Protein AF-A0A7Z9HY72-F1 (afdb_monomer_lite)

Foldseek 3Di:
DDDDDDDDDDDDDDDDPDDDPPPPPPPDPDPPDPPDDDVVDDDDWDWDADPVRDIDTPVNQVVDPDDDDDDDDDPDPD

pLDDT: mean 75.24, std 18.11, range [38.97, 97.69]

Structure (mmCIF, N/CA/C/O backbone):
data_AF-A0A7Z9HY72-F1
#
_entry.id   AF-A0A7Z9HY72-F1
#
loop_
_atom_site.group_PDB
_atom_site.id
_atom_site.type_symbol
_atom_site.label_atom_id
_atom_site.label_alt_id
_atom_site.label_comp_id
_atom_site.label_asym_id
_atom_site.label_entity_id
_atom_site.label_seq_id
_atom_site.pdbx_PDB_ins_code
_atom_site.Cartn_x
_atom_site.Cartn_y
_atom_site.Cartn_z
_atom_site.occupancy
_atom_site.B_iso_or_equiv
_atom_site.auth_seq_id
_atom_site.auth_comp_id
_atom_site.auth_asym_id
_atom_site.auth_atom_id
_atom_site.pdbx_PDB_model_num
ATOM 1 N N . MET A 1 1 ? 56.704 -19.704 -87.230 1.00 38.97 1 MET A N 1
ATOM 2 C CA . MET A 1 1 ? 57.046 -18.813 -86.096 1.00 38.97 1 MET A CA 1
ATOM 3 C C . MET A 1 1 ? 55.748 -18.344 -85.451 1.00 38.97 1 MET A C 1
ATOM 5 O O . MET A 1 1 ? 54.973 -17.653 -86.094 1.00 38.97 1 MET A O 1
ATOM 9 N N . LEU A 1 2 ? 55.473 -18.820 -84.236 1.00 44.50 2 LEU A N 1
ATOM 10 C CA . LEU A 1 2 ? 54.221 -18.650 -83.493 1.00 44.50 2 LEU A CA 1
ATOM 11 C C . LEU A 1 2 ? 54.319 -17.421 -82.574 1.00 44.50 2 LEU A C 1
ATOM 13 O O . LEU A 1 2 ? 55.239 -17.368 -81.760 1.00 44.50 2 LEU A O 1
ATOM 17 N N . LYS A 1 3 ? 53.374 -16.474 -82.645 1.00 44.88 3 LYS A N 1
ATOM 18 C CA . LYS A 1 3 ? 53.096 -15.534 -81.542 1.00 44.88 3 LYS A CA 1
ATOM 19 C C . LYS A 1 3 ? 51.593 -15.277 -81.426 1.00 44.88 3 LYS A C 1
ATOM 21 O O . LYS A 1 3 ? 51.034 -14.392 -82.064 1.00 44.88 3 LYS A O 1
ATOM 26 N N . LEU A 1 4 ? 50.973 -16.101 -80.586 1.00 49.19 4 LEU A N 1
ATOM 27 C CA . LEU A 1 4 ? 49.616 -15.977 -80.067 1.00 49.19 4 LEU A CA 1
ATOM 28 C C . LEU A 1 4 ? 49.526 -14.698 -79.210 1.00 49.19 4 LEU A C 1
ATOM 30 O O . LEU A 1 4 ? 50.301 -14.528 -78.265 1.00 49.19 4 LEU A O 1
ATOM 34 N N . LYS A 1 5 ? 48.636 -13.767 -79.571 1.00 50.66 5 LYS A N 1
ATOM 35 C CA . LYS A 1 5 ? 48.436 -12.505 -78.841 1.00 50.66 5 LYS A CA 1
ATOM 36 C C . LYS A 1 5 ? 47.534 -12.759 -77.630 1.00 50.66 5 LYS A C 1
ATOM 38 O O . LYS A 1 5 ? 46.537 -13.465 -77.720 1.00 50.66 5 LYS A O 1
ATOM 43 N N . ARG A 1 6 ? 47.968 -12.229 -76.489 1.00 50.03 6 ARG A N 1
ATOM 44 C CA . ARG A 1 6 ? 47.508 -12.555 -75.139 1.00 50.03 6 ARG A CA 1
ATOM 45 C C . ARG A 1 6 ? 46.059 -12.122 -74.896 1.00 50.03 6 ARG A C 1
ATOM 47 O O . ARG A 1 6 ? 45.681 -10.996 -75.197 1.00 50.03 6 ARG A O 1
ATOM 54 N N . LEU A 1 7 ? 45.317 -13.059 -74.316 1.00 53.53 7 LEU A N 1
ATOM 55 C CA . LEU A 1 7 ? 43.979 -12.971 -73.746 1.00 53.53 7 LEU A CA 1
ATOM 56 C C . LEU A 1 7 ? 43.887 -11.796 -72.751 1.00 53.53 7 LEU A C 1
ATOM 58 O O . LEU A 1 7 ? 44.574 -11.791 -71.730 1.00 53.53 7 LEU A O 1
ATOM 62 N N . GLY A 1 8 ? 43.079 -10.787 -73.080 1.00 43.31 8 GLY A N 1
ATOM 63 C CA . GLY A 1 8 ? 42.873 -9.586 -72.273 1.00 43.31 8 GLY A CA 1
ATOM 64 C C . GLY A 1 8 ? 41.657 -9.713 -71.361 1.00 43.31 8 GLY A C 1
ATOM 65 O O . GLY A 1 8 ? 40.542 -9.449 -71.787 1.00 43.31 8 GLY A O 1
ATOM 66 N N . LEU A 1 9 ? 41.920 -10.127 -70.121 1.00 45.69 9 LEU A N 1
ATOM 67 C CA . LEU A 1 9 ? 41.340 -9.596 -68.884 1.00 45.69 9 LEU A CA 1
ATOM 68 C C . LEU A 1 9 ? 39.806 -9.414 -68.838 1.00 45.69 9 LEU A C 1
ATOM 70 O O . LEU A 1 9 ? 39.270 -8.322 -69.003 1.00 45.69 9 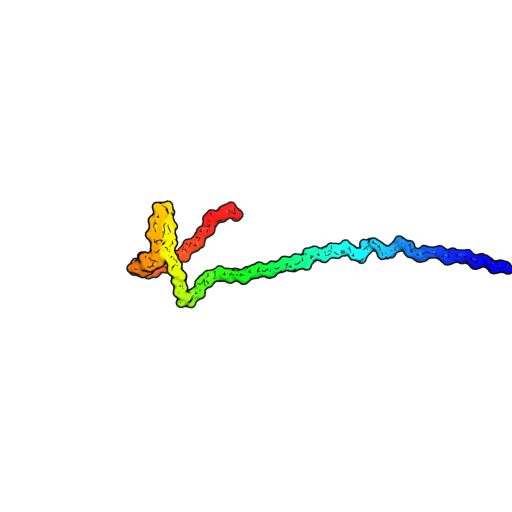LEU A O 1
ATOM 74 N N . MET A 1 10 ? 39.113 -10.494 -68.466 1.00 48.69 10 MET A N 1
ATOM 75 C CA . MET A 1 10 ? 37.956 -10.373 -67.576 1.00 48.69 10 MET A CA 1
ATOM 76 C C . MET A 1 10 ? 38.381 -9.648 -66.291 1.00 48.69 10 MET A C 1
ATOM 78 O O . MET A 1 10 ? 39.480 -9.897 -65.796 1.00 48.69 10 MET A O 1
ATOM 82 N N . SER A 1 11 ? 37.451 -8.876 -65.723 1.00 53.59 11 SER A N 1
ATOM 83 C CA . SER A 1 11 ? 37.374 -8.442 -64.316 1.00 53.59 11 SER A CA 1
ATOM 84 C C . SER A 1 11 ? 37.473 -6.931 -64.135 1.00 53.59 11 SER A C 1
ATOM 86 O O . SER A 1 11 ? 38.563 -6.393 -63.988 1.00 53.59 11 SER A O 1
ATOM 88 N N . LEU A 1 12 ? 36.315 -6.259 -64.120 1.00 50.69 12 LEU A N 1
ATOM 89 C CA . LEU A 1 12 ? 36.031 -5.158 -63.188 1.00 50.69 12 LEU A CA 1
ATOM 90 C C . LEU A 1 12 ? 34.528 -4.796 -63.205 1.00 50.69 12 LEU A C 1
ATOM 92 O O . LEU A 1 12 ? 34.137 -3.677 -63.513 1.00 50.69 12 LEU A O 1
ATOM 96 N N . MET A 1 13 ? 33.643 -5.753 -62.918 1.00 51.56 13 MET A N 1
ATOM 97 C CA . MET A 1 13 ? 32.218 -5.439 -62.716 1.00 51.56 13 MET A CA 1
ATOM 98 C C . MET A 1 13 ? 31.579 -6.410 -61.713 1.00 51.56 13 MET A C 1
ATOM 100 O O . MET A 1 13 ? 30.646 -7.131 -62.032 1.00 51.56 13 MET A O 1
ATOM 104 N N . ALA A 1 14 ? 32.141 -6.504 -60.503 1.00 52.12 14 ALA A N 1
ATOM 105 C CA . ALA A 1 14 ? 31.608 -7.394 -59.463 1.00 52.12 14 ALA A CA 1
ATOM 106 C C . ALA A 1 14 ? 31.942 -6.957 -58.020 1.00 52.12 14 ALA A C 1
ATOM 108 O O . ALA A 1 14 ? 32.144 -7.808 -57.163 1.00 52.12 14 ALA A O 1
ATOM 109 N N . ILE A 1 15 ? 32.049 -5.652 -57.725 1.00 55.09 15 ILE A N 1
ATOM 110 C CA . ILE A 1 15 ? 32.420 -5.176 -56.365 1.00 55.09 15 ILE A CA 1
ATOM 111 C C . ILE A 1 15 ? 31.376 -4.193 -55.784 1.00 55.09 15 ILE A C 1
ATOM 113 O O . ILE A 1 15 ? 31.644 -3.462 -54.844 1.00 55.09 15 ILE A O 1
ATOM 117 N N . GLY A 1 16 ? 30.152 -4.154 -56.321 1.00 48.38 16 GLY A N 1
ATOM 118 C CA . GLY A 1 16 ? 29.141 -3.176 -55.886 1.00 48.38 16 GLY A CA 1
ATOM 119 C C . GLY A 1 16 ? 28.074 -3.661 -54.895 1.00 48.38 16 GLY A C 1
ATOM 120 O O . GLY A 1 16 ? 27.378 -2.826 -54.334 1.00 48.38 16 GLY A O 1
ATOM 121 N N . VAL A 1 17 ? 27.883 -4.973 -54.699 1.00 55.50 17 VAL A N 1
ATOM 122 C CA . VAL A 1 17 ? 26.623 -5.513 -54.129 1.00 55.50 17 VAL A CA 1
ATOM 123 C C . VAL A 1 17 ? 26.857 -6.478 -52.960 1.00 55.50 17 VAL A C 1
ATOM 125 O O . VAL A 1 17 ? 26.305 -7.568 -52.949 1.00 55.50 17 VAL A O 1
ATOM 128 N N . LEU A 1 18 ? 27.693 -6.134 -51.974 1.00 51.62 18 LEU A N 1
ATOM 129 C CA . LEU A 1 18 ? 27.853 -6.991 -50.778 1.00 51.62 18 LEU A CA 1
ATOM 130 C C . LEU A 1 18 ? 27.942 -6.249 -49.435 1.00 51.62 18 LEU A C 1
ATOM 132 O O . LEU A 1 18 ? 28.385 -6.827 -48.451 1.00 51.62 18 LEU A O 1
ATOM 136 N N . MET A 1 19 ? 27.489 -4.998 -49.346 1.00 57.06 19 MET A N 1
ATOM 137 C CA . MET A 1 19 ? 27.379 -4.316 -48.049 1.00 57.06 19 MET A CA 1
ATOM 138 C C . MET A 1 19 ? 26.010 -3.665 -47.887 1.00 57.06 19 MET A C 1
ATOM 140 O O . MET A 1 19 ? 25.860 -2.448 -47.942 1.00 57.06 19 MET A O 1
ATOM 144 N N . SER A 1 20 ? 24.999 -4.503 -47.680 1.00 59.75 20 SER A N 1
ATOM 145 C CA . SER A 1 20 ? 23.813 -4.089 -46.936 1.00 59.75 20 SER A CA 1
ATOM 146 C C . SER A 1 20 ? 24.183 -4.139 -45.450 1.00 59.75 20 SER A C 1
ATOM 148 O O . SER A 1 20 ? 24.574 -5.209 -44.986 1.00 59.75 20 SER A O 1
ATOM 150 N N . PRO A 1 21 ? 24.133 -3.030 -44.693 1.00 58.31 21 PRO A N 1
ATOM 151 C CA . PRO A 1 21 ? 24.243 -3.118 -43.246 1.00 58.31 21 PRO A CA 1
ATOM 152 C C . PRO A 1 21 ? 23.005 -3.852 -42.724 1.00 58.31 21 PRO A C 1
ATOM 154 O O . PRO A 1 21 ? 21.885 -3.371 -42.892 1.00 58.31 21 PRO A O 1
ATOM 157 N N . ASP A 1 22 ? 23.204 -5.017 -42.111 1.00 57.97 22 ASP A N 1
ATOM 158 C CA . ASP A 1 22 ? 22.177 -5.681 -41.311 1.00 57.97 22 ASP A CA 1
ATOM 159 C C . ASP A 1 22 ? 21.830 -4.772 -40.123 1.00 57.97 22 ASP A C 1
ATOM 161 O O . ASP A 1 22 ? 22.488 -4.778 -39.086 1.00 57.97 22 ASP A O 1
ATOM 165 N N . THR A 1 23 ? 20.801 -3.940 -40.279 1.00 57.88 23 THR A N 1
ATOM 166 C CA . THR A 1 23 ? 20.305 -3.035 -39.229 1.00 57.88 23 THR A CA 1
ATOM 167 C C . THR A 1 23 ? 19.396 -3.728 -38.212 1.00 57.88 23 THR A C 1
ATOM 169 O O . THR A 1 23 ? 18.795 -3.062 -37.375 1.00 57.88 23 THR A O 1
ATOM 172 N N . ASN A 1 24 ? 19.312 -5.059 -38.221 1.00 61.16 24 ASN A N 1
ATOM 173 C CA . ASN A 1 24 ? 18.502 -5.818 -37.270 1.00 61.16 24 ASN A CA 1
ATOM 174 C C . ASN A 1 24 ? 19.348 -6.311 -36.088 1.00 61.16 24 ASN A C 1
ATOM 176 O O . ASN A 1 24 ? 19.457 -7.509 -35.841 1.00 61.16 24 ASN A O 1
ATOM 180 N N . ALA A 1 25 ? 19.937 -5.382 -35.333 1.00 63.38 25 ALA A N 1
ATOM 181 C CA . ALA A 1 25 ? 20.296 -5.679 -33.952 1.00 63.38 25 ALA A CA 1
ATOM 182 C C . ALA A 1 25 ? 18.981 -5.765 -33.161 1.00 63.38 25 ALA A C 1
ATOM 184 O O . ALA A 1 25 ? 18.430 -4.745 -32.748 1.00 63.38 25 ALA A O 1
ATOM 185 N N . ALA A 1 26 ? 18.427 -6.972 -33.026 1.00 64.94 26 ALA A N 1
ATOM 186 C CA . ALA A 1 26 ? 17.324 -7.217 -32.109 1.00 64.94 26 ALA A CA 1
ATOM 187 C C . ALA A 1 26 ? 17.821 -6.864 -30.699 1.00 64.94 26 ALA A C 1
ATOM 189 O O . ALA A 1 26 ? 18.701 -7.538 -30.169 1.00 64.94 26 ALA A O 1
ATOM 190 N N . GLY A 1 27 ? 17.332 -5.753 -30.145 1.00 71.44 27 GLY A N 1
ATOM 191 C CA . GLY A 1 27 ? 17.593 -5.395 -28.755 1.00 71.44 27 GLY A CA 1
ATOM 192 C C . GLY A 1 27 ? 17.050 -6.476 -27.825 1.00 71.44 27 GLY A C 1
ATOM 193 O O . GLY A 1 27 ? 16.113 -7.190 -28.191 1.00 71.44 27 GLY A O 1
ATOM 194 N N . ASP A 1 28 ? 17.643 -6.596 -26.637 1.00 79.38 28 ASP A N 1
ATOM 195 C CA . ASP A 1 28 ? 17.144 -7.518 -25.620 1.00 79.38 28 ASP A CA 1
ATOM 196 C C . ASP A 1 28 ? 15.643 -7.279 -25.388 1.00 79.38 28 ASP A C 1
ATOM 198 O O . ASP A 1 28 ? 15.202 -6.120 -25.356 1.00 79.38 28 ASP A O 1
ATOM 202 N N . PRO A 1 29 ? 14.836 -8.349 -25.255 1.00 75.94 29 PRO A N 1
ATOM 203 C CA . PRO A 1 29 ? 13.425 -8.200 -24.944 1.00 75.94 29 PRO A CA 1
ATOM 204 C C . PRO A 1 29 ? 13.278 -7.388 -23.656 1.00 75.94 29 PRO A C 1
ATOM 206 O O . PRO A 1 29 ? 14.048 -7.555 -22.706 1.00 75.94 29 PRO A O 1
ATOM 209 N N . ALA A 1 30 ? 12.292 -6.490 -23.635 1.00 75.69 30 ALA A N 1
ATOM 210 C CA . ALA A 1 30 ? 11.984 -5.729 -22.434 1.00 75.69 30 ALA A CA 1
ATOM 211 C C . ALA A 1 30 ? 11.732 -6.702 -21.263 1.00 75.69 30 ALA A C 1
ATOM 213 O O . ALA A 1 30 ? 11.103 -7.742 -21.481 1.00 75.69 30 ALA A O 1
ATOM 214 N N . PRO A 1 31 ? 12.217 -6.394 -20.044 1.00 74.62 31 PRO A N 1
ATOM 215 C CA . PRO A 1 31 ? 11.921 -7.206 -18.872 1.00 74.62 31 PRO A CA 1
ATOM 216 C C . PRO A 1 31 ? 10.411 -7.379 -18.705 1.00 74.62 31 PRO A C 1
ATOM 218 O O . PRO A 1 31 ? 9.657 -6.445 -18.987 1.00 74.62 31 PRO A O 1
ATOM 221 N N . ASP A 1 32 ? 9.988 -8.545 -18.214 1.00 75.38 32 ASP A N 1
ATOM 222 C CA . ASP A 1 32 ? 8.581 -8.805 -17.914 1.00 75.38 32 ASP A CA 1
ATOM 223 C C . ASP A 1 32 ? 7.996 -7.688 -17.039 1.00 75.38 32 ASP A C 1
ATOM 225 O O . ASP A 1 32 ? 8.597 -7.260 -16.044 1.00 75.38 32 ASP A O 1
ATOM 229 N N . GLU A 1 33 ? 6.806 -7.211 -17.408 1.00 70.75 33 GLU A N 1
ATOM 230 C CA . GLU A 1 33 ? 6.110 -6.184 -16.643 1.00 70.75 33 GLU A CA 1
ATOM 231 C C . GLU A 1 33 ? 5.805 -6.708 -15.234 1.00 70.75 33 GLU A C 1
ATOM 233 O O . GLU A 1 33 ? 5.064 -7.674 -15.041 1.00 70.75 33 GLU A O 1
ATOM 238 N N . MET A 1 34 ? 6.360 -6.057 -14.211 1.00 71.38 34 MET A N 1
ATOM 239 C CA . MET A 1 34 ? 6.011 -6.343 -12.822 1.00 71.38 34 MET A CA 1
ATOM 240 C C . MET A 1 34 ? 4.626 -5.755 -12.525 1.00 71.38 34 MET A C 1
ATOM 242 O O . MET A 1 34 ? 4.507 -4.626 -12.052 1.00 71.38 34 MET A O 1
ATOM 246 N N . THR A 1 35 ? 3.562 -6.514 -12.790 1.00 72.25 35 THR A N 1
ATOM 247 C CA . THR A 1 35 ? 2.156 -6.065 -12.696 1.00 72.25 35 THR A CA 1
ATOM 248 C C . THR A 1 35 ? 1.633 -5.827 -11.266 1.00 72.25 35 THR A C 1
ATOM 250 O O . THR A 1 35 ? 0.429 -5.692 -11.061 1.00 72.25 35 THR A O 1
ATOM 253 N N . GLY A 1 36 ? 2.506 -5.771 -10.259 1.00 82.75 36 GLY A N 1
ATOM 254 C CA . GLY A 1 36 ? 2.128 -5.619 -8.852 1.00 82.75 36 GLY A CA 1
ATOM 255 C C . GLY A 1 36 ? 1.637 -6.917 -8.196 1.00 82.75 36 GLY A C 1
ATOM 256 O O . GLY A 1 36 ? 1.926 -8.017 -8.663 1.00 82.75 36 GLY A O 1
ATOM 257 N N . LEU A 1 37 ? 0.932 -6.775 -7.068 1.00 88.75 37 LEU A N 1
ATOM 258 C CA . LEU A 1 37 ? 0.436 -7.895 -6.259 1.00 88.75 37 LEU A CA 1
ATOM 259 C C . LEU A 1 37 ? -0.741 -8.628 -6.910 1.00 88.75 37 LEU A C 1
ATOM 261 O O . LEU A 1 37 ? -1.618 -8.006 -7.514 1.00 88.75 37 LEU A O 1
ATOM 265 N N . LYS A 1 38 ? -0.822 -9.946 -6.696 1.00 89.69 38 LYS A N 1
ATOM 266 C CA . LYS A 1 38 ? -1.968 -10.757 -7.133 1.00 89.69 38 LYS A CA 1
ATOM 267 C C . LYS A 1 38 ? -3.175 -10.574 -6.206 1.00 89.69 38 LYS A C 1
ATOM 269 O O . LYS A 1 38 ? -3.051 -10.230 -5.033 1.00 89.69 38 LYS A O 1
ATOM 274 N N . VAL A 1 39 ? -4.373 -10.868 -6.713 1.00 90.00 39 VAL A N 1
ATOM 275 C CA . VAL A 1 39 ? -5.596 -10.877 -5.891 1.00 90.00 39 VAL A CA 1
ATOM 276 C C . VAL A 1 39 ? -5.472 -11.923 -4.781 1.00 90.00 39 VAL A C 1
ATOM 278 O O . VAL A 1 39 ? -5.136 -13.076 -5.040 1.00 90.00 39 VAL A O 1
ATOM 281 N N . GLY A 1 40 ? -5.757 -11.510 -3.545 1.00 92.38 40 GLY A N 1
ATOM 282 C CA . GLY A 1 40 ? -5.624 -12.351 -2.352 1.00 92.38 40 GLY A CA 1
ATOM 283 C C . GLY A 1 40 ? -4.200 -12.432 -1.796 1.00 92.38 40 GLY A C 1
ATOM 284 O O . GLY A 1 40 ? -4.011 -12.975 -0.708 1.00 92.38 40 GLY A O 1
ATOM 285 N N . GLU A 1 41 ? -3.209 -11.871 -2.493 1.00 92.56 41 GLU A N 1
ATOM 286 C CA . GLU A 1 41 ? -1.853 -11.756 -1.972 1.00 92.56 41 GLU A CA 1
ATOM 287 C C . GLU A 1 41 ? -1.804 -10.723 -0.844 1.00 92.56 41 GLU A C 1
ATOM 289 O O . GLU A 1 41 ? -2.442 -9.666 -0.897 1.00 92.56 41 GLU A O 1
ATOM 294 N N . LYS A 1 42 ? -1.059 -11.045 0.216 1.00 90.38 42 LYS A N 1
ATOM 295 C CA . LYS A 1 42 ? -0.915 -10.150 1.359 1.00 90.38 42 LYS A CA 1
ATOM 296 C C . LYS A 1 42 ? -0.093 -8.936 0.945 1.00 90.38 42 LYS A C 1
ATOM 298 O O . LYS A 1 42 ? 1.044 -9.083 0.509 1.00 90.38 42 LYS A O 1
ATOM 303 N N . ILE A 1 43 ? -0.647 -7.748 1.167 1.00 90.12 43 ILE A N 1
ATOM 304 C CA . ILE A 1 43 ? 0.053 -6.494 0.899 1.00 90.12 43 ILE A CA 1
ATOM 305 C C . ILE A 1 43 ? 1.329 -6.389 1.766 1.00 90.12 43 ILE A C 1
ATOM 307 O O . ILE A 1 43 ? 1.278 -6.743 2.952 1.00 90.12 43 ILE A O 1
ATOM 311 N N . PRO A 1 44 ? 2.469 -5.935 1.210 1.00 91.50 44 PRO A N 1
ATOM 312 C CA . PRO A 1 44 ? 3.675 -5.697 1.993 1.00 91.50 44 PRO A CA 1
ATOM 313 C C . PRO A 1 44 ? 3.451 -4.584 3.011 1.00 91.50 44 PRO A C 1
ATOM 315 O O . PRO A 1 44 ? 2.729 -3.624 2.738 1.00 91.50 44 PRO A O 1
ATOM 318 N N . ASP A 1 45 ? 4.090 -4.705 4.171 1.00 94.81 45 ASP A N 1
ATOM 319 C CA . ASP A 1 45 ? 4.041 -3.653 5.181 1.00 94.81 45 ASP A CA 1
ATOM 320 C C . ASP A 1 45 ? 4.784 -2.397 4.707 1.00 94.81 45 ASP A C 1
ATOM 322 O O . ASP A 1 45 ? 5.782 -2.483 3.984 1.00 94.81 45 ASP A O 1
ATOM 326 N N . PHE A 1 46 ? 4.286 -1.226 5.100 1.00 94.12 46 PHE A N 1
ATOM 327 C CA . PHE A 1 46 ? 4.893 0.055 4.751 1.00 94.12 46 PHE A CA 1
ATOM 328 C C . PHE A 1 46 ? 4.598 1.135 5.787 1.00 94.12 46 PHE A C 1
ATOM 330 O O . PHE A 1 46 ? 3.543 1.149 6.424 1.00 94.12 46 PHE A O 1
ATOM 337 N N . THR A 1 47 ? 5.503 2.114 5.836 1.00 96.75 47 THR A N 1
ATOM 338 C CA . THR A 1 47 ? 5.301 3.404 6.495 1.00 96.75 47 THR A CA 1
ATOM 339 C C . THR A 1 47 ? 5.716 4.502 5.529 1.00 96.75 47 THR A C 1
ATOM 341 O O . THR A 1 47 ? 6.859 4.535 5.073 1.00 96.75 47 THR A O 1
ATOM 344 N N . LEU A 1 48 ? 4.781 5.386 5.189 1.00 94.75 48 LEU A N 1
ATOM 345 C CA . LEU A 1 48 ? 4.994 6.471 4.232 1.00 94.75 48 LEU A CA 1
ATOM 346 C C . LEU A 1 48 ? 4.650 7.815 4.867 1.00 94.75 48 LEU A C 1
ATOM 348 O O . LEU A 1 48 ? 3.804 7.900 5.756 1.00 94.75 48 LEU A O 1
ATOM 352 N N . LYS A 1 49 ? 5.299 8.875 4.385 1.00 96.31 49 LYS A N 1
ATOM 353 C CA . LYS A 1 49 ? 4.980 10.251 4.769 1.00 96.31 49 LYS A CA 1
ATOM 354 C C . LYS A 1 49 ? 3.908 10.817 3.847 1.00 96.31 49 LYS A C 1
ATOM 356 O O . LYS A 1 49 ? 3.982 10.632 2.634 1.00 96.31 49 LYS A O 1
ATOM 361 N N . ASP A 1 50 ? 2.937 11.513 4.424 1.00 93.38 50 ASP A N 1
ATOM 362 C CA . ASP A 1 50 ? 1.976 12.309 3.665 1.00 93.38 50 ASP A CA 1
ATOM 363 C C . ASP A 1 50 ? 2.573 13.655 3.219 1.00 93.38 50 ASP A C 1
ATOM 365 O O . ASP A 1 50 ? 3.741 13.966 3.473 1.00 93.38 50 ASP A O 1
ATOM 369 N N . GLN A 1 51 ? 1.759 14.478 2.557 1.00 92.31 51 GLN A N 1
ATOM 370 C CA . GLN A 1 51 ? 2.161 15.791 2.047 1.00 92.31 51 GLN A CA 1
ATOM 371 C C . GLN A 1 51 ? 2.589 16.786 3.138 1.00 92.31 51 GLN A C 1
ATOM 373 O O . GLN A 1 51 ? 3.248 17.776 2.835 1.00 92.31 51 GLN A O 1
ATOM 378 N N . ASN A 1 52 ? 2.226 16.533 4.397 1.00 96.88 52 ASN A N 1
ATOM 379 C CA . ASN A 1 52 ? 2.611 17.344 5.550 1.00 96.88 52 ASN A CA 1
ATOM 380 C C . ASN A 1 52 ? 3.794 16.722 6.314 1.00 96.88 52 ASN A C 1
ATOM 382 O O . ASN A 1 52 ? 4.155 17.199 7.389 1.00 96.88 52 ASN A O 1
ATOM 386 N N . GLY A 1 53 ? 4.382 15.6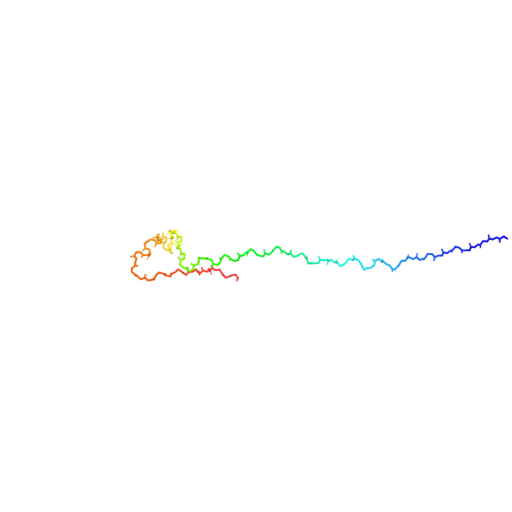38 5.797 1.00 96.44 53 GLY A N 1
ATOM 387 C CA . GLY A 1 53 ? 5.469 14.908 6.442 1.00 96.44 53 GLY A CA 1
ATOM 388 C C . GLY A 1 53 ? 5.022 13.981 7.574 1.00 96.44 53 GLY A C 1
ATOM 389 O O . GLY A 1 53 ? 5.885 13.392 8.229 1.00 96.44 53 GLY A O 1
ATOM 390 N N . LYS A 1 54 ? 3.713 13.826 7.816 1.00 97.38 54 LYS A N 1
ATOM 391 C CA . LYS A 1 54 ? 3.196 12.922 8.850 1.00 97.38 54 LYS A CA 1
ATOM 392 C C . LYS A 1 54 ? 3.293 11.479 8.369 1.00 97.38 54 LYS A C 1
ATOM 394 O O . LYS A 1 54 ? 2.909 11.166 7.246 1.00 97.38 54 LYS A O 1
ATOM 399 N N . GLU A 1 55 ? 3.767 10.600 9.240 1.00 97.69 55 GLU A N 1
ATOM 400 C CA . GLU A 1 55 ? 3.869 9.173 8.951 1.00 97.69 55 GLU A CA 1
ATOM 401 C C . GLU A 1 55 ? 2.516 8.466 9.065 1.00 97.69 55 GLU A C 1
ATOM 403 O O . GLU A 1 55 ? 1.736 8.701 9.995 1.00 97.69 55 GLU A O 1
ATOM 408 N N . HIS A 1 56 ? 2.262 7.567 8.118 1.00 94.94 56 HIS A N 1
ATOM 409 C CA . HIS A 1 56 ? 1.132 6.646 8.114 1.00 94.94 56 HIS A CA 1
ATOM 410 C C . HIS A 1 56 ? 1.644 5.242 7.803 1.00 94.94 56 HIS A C 1
ATOM 412 O O . HIS A 1 56 ? 2.327 5.041 6.797 1.00 94.94 56 HIS A O 1
ATOM 418 N N . SER A 1 57 ? 1.305 4.280 8.660 1.00 96.00 57 SER A N 1
ATOM 419 C CA . SER A 1 57 ? 1.605 2.864 8.448 1.00 96.00 57 SER A CA 1
ATOM 420 C C . SER A 1 57 ? 0.424 2.130 7.825 1.00 96.00 57 SER A C 1
ATOM 422 O O . SER A 1 57 ? -0.735 2.522 8.010 1.00 96.00 57 SER A O 1
ATOM 424 N N . LEU A 1 58 ? 0.703 1.026 7.134 1.00 94.00 58 LEU A N 1
ATOM 425 C CA . LEU A 1 58 ? -0.330 0.116 6.649 1.00 94.00 58 LEU A CA 1
ATOM 426 C C . LEU A 1 58 ? -1.253 -0.341 7.788 1.00 94.00 58 LEU A C 1
ATOM 428 O O . LEU A 1 58 ? -2.472 -0.286 7.645 1.00 94.00 58 LEU A O 1
ATOM 432 N N . GLU A 1 59 ? -0.686 -0.754 8.923 1.00 93.62 59 GLU A N 1
ATOM 433 C CA . GLU A 1 59 ? -1.454 -1.185 10.097 1.00 93.62 59 GLU A CA 1
ATOM 434 C C . GLU A 1 59 ? -2.446 -0.104 10.550 1.00 93.62 59 GLU A C 1
ATOM 436 O O . GLU A 1 59 ? -3.636 -0.375 10.714 1.00 93.62 59 GLU A O 1
ATOM 441 N N . GLY A 1 60 ? -1.988 1.147 10.670 1.00 93.19 60 GLY A N 1
ATOM 442 C CA . GLY A 1 60 ? -2.839 2.268 11.068 1.00 93.19 60 GLY A CA 1
ATOM 443 C C . GLY A 1 60 ? -3.927 2.604 10.043 1.00 93.19 60 GLY A C 1
ATOM 444 O O . GLY A 1 60 ? -4.993 3.107 10.411 1.00 93.19 60 GLY A O 1
ATOM 445 N N . LEU A 1 61 ? -3.689 2.321 8.759 1.00 91.56 61 LEU A N 1
ATOM 446 C CA . LEU A 1 61 ? -4.687 2.471 7.699 1.00 91.56 61 LEU A CA 1
ATOM 447 C C . LEU A 1 61 ? -5.726 1.343 7.733 1.00 91.56 61 LEU A C 1
ATOM 449 O O . LEU A 1 61 ? -6.911 1.622 7.562 1.00 91.56 61 LEU A O 1
ATOM 453 N N . LEU A 1 62 ? -5.311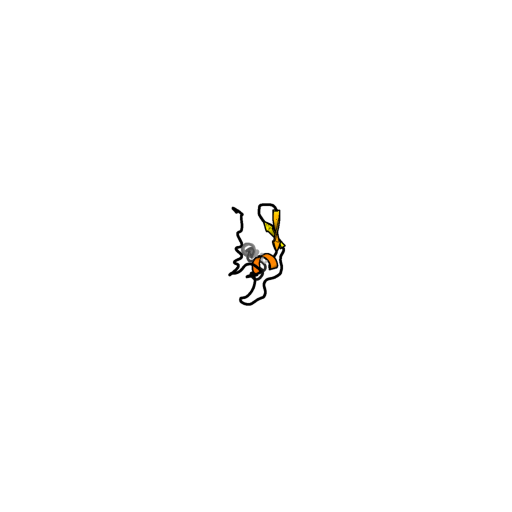 0.100 7.990 1.00 90.88 62 LEU A N 1
ATOM 454 C CA . LEU A 1 62 ? -6.195 -1.071 8.071 1.00 90.88 62 LEU A CA 1
ATOM 455 C C . LEU A 1 62 ? -6.995 -1.145 9.380 1.00 90.88 62 LEU A C 1
ATOM 457 O O . LEU A 1 62 ? -8.080 -1.720 9.399 1.00 90.88 62 LEU A O 1
ATOM 461 N N . ALA A 1 63 ? -6.501 -0.548 10.467 1.00 88.62 63 ALA A N 1
ATOM 462 C CA . ALA A 1 63 ? -7.219 -0.470 11.742 1.00 88.62 63 ALA A CA 1
ATOM 463 C C . ALA A 1 63 ? -8.498 0.389 11.663 1.00 88.62 63 ALA A C 1
ATOM 465 O O . ALA A 1 63 ? -9.375 0.308 12.529 1.00 88.62 63 ALA A O 1
ATOM 466 N N . LYS A 1 64 ? -8.623 1.230 10.631 1.00 87.12 64 LYS A N 1
ATOM 467 C CA . LYS A 1 64 ? -9.830 2.017 10.375 1.00 87.12 64 LYS A CA 1
ATOM 468 C C . LYS A 1 64 ? -10.901 1.110 9.772 1.00 87.12 64 LYS A C 1
ATOM 470 O O . LYS A 1 64 ? -10.633 0.328 8.870 1.00 87.12 64 LYS A O 1
ATOM 475 N N 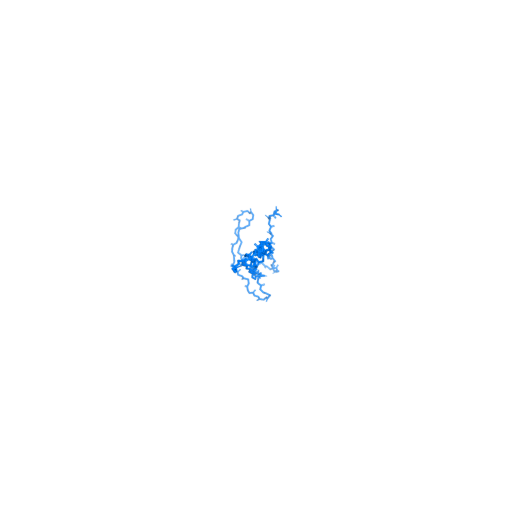. LYS A 1 65 ? -12.144 1.233 10.245 1.00 88.94 65 LYS A N 1
ATOM 476 C CA . LYS A 1 65 ? -13.271 0.472 9.687 1.00 88.94 65 LYS A CA 1
ATOM 477 C C . LYS A 1 65 ? -13.465 0.820 8.206 1.00 88.94 65 LYS A C 1
ATOM 479 O O . LYS A 1 65 ? -13.595 1.997 7.878 1.00 88.94 65 LYS A O 1
ATOM 484 N N . GLY A 1 66 ? -13.573 -0.196 7.351 1.00 87.25 66 GLY A N 1
ATOM 485 C CA . GLY A 1 66 ? -13.919 -0.046 5.935 1.00 87.25 66 GLY A CA 1
ATOM 486 C C . GLY A 1 66 ? -12.897 -0.667 4.984 1.00 87.25 66 GLY A C 1
ATOM 487 O O . GLY A 1 66 ? -11.986 -1.376 5.401 1.00 87.25 66 GLY A O 1
ATOM 488 N N . THR A 1 67 ? -13.084 -0.414 3.689 1.00 89.31 67 THR A N 1
ATOM 489 C CA . THR A 1 67 ? -12.167 -0.846 2.627 1.00 89.31 67 THR A CA 1
ATOM 490 C C . THR A 1 67 ? -11.114 0.229 2.379 1.00 89.31 67 THR A C 1
ATOM 492 O O . THR A 1 67 ? -11.453 1.384 2.126 1.00 89.31 67 THR A O 1
ATOM 495 N N . THR A 1 68 ? -9.841 -0.161 2.398 1.00 88.50 68 THR A N 1
ATOM 496 C CA . THR A 1 68 ? -8.712 0.716 2.058 1.00 88.50 68 THR A CA 1
ATOM 497 C C . THR A 1 68 ? -8.336 0.536 0.590 1.00 88.50 68 THR A C 1
ATOM 499 O O . THR A 1 68 ? -8.169 -0.590 0.127 1.00 88.50 68 THR A O 1
ATOM 502 N N . VAL A 1 69 ? -8.180 1.645 -0.136 1.00 89.62 69 VAL A N 1
ATOM 503 C CA . VAL A 1 69 ? -7.768 1.672 -1.549 1.00 89.62 69 VAL A CA 1
ATOM 504 C C . VAL A 1 69 ? -6.466 2.460 -1.667 1.00 89.62 69 VAL A C 1
ATOM 506 O O . VAL A 1 69 ? -6.382 3.582 -1.170 1.00 89.62 69 VAL A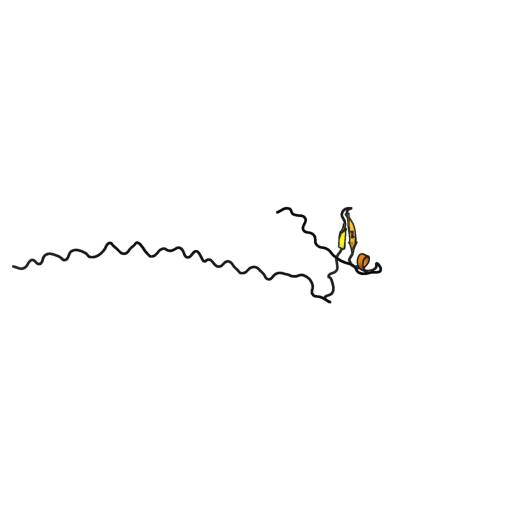 O 1
ATOM 509 N N . LEU A 1 70 ? -5.459 1.881 -2.327 1.00 88.75 70 LEU A N 1
ATOM 510 C CA . LEU A 1 70 ? -4.183 2.536 -2.616 1.00 88.75 70 LEU A CA 1
ATOM 511 C C . LEU A 1 70 ? -4.132 2.921 -4.097 1.00 88.75 70 LEU A C 1
ATOM 513 O O . LEU A 1 70 ? -4.254 2.060 -4.965 1.00 88.75 70 LEU A O 1
ATOM 517 N N . VAL A 1 71 ? -3.959 4.212 -4.380 1.00 88.56 71 VAL A N 1
ATOM 518 C CA . VAL A 1 71 ? -3.897 4.747 -5.747 1.00 88.56 71 VAL A CA 1
ATOM 519 C C . VAL A 1 71 ? -2.484 5.240 -6.020 1.00 88.56 71 VAL A C 1
ATOM 521 O O . VAL A 1 71 ? -1.999 6.149 -5.350 1.00 88.56 71 VAL A O 1
ATOM 524 N N . PHE A 1 72 ? -1.833 4.655 -7.023 1.00 86.25 72 PHE A N 1
ATOM 525 C CA . PHE A 1 72 ? -0.541 5.124 -7.509 1.00 86.25 72 PHE A CA 1
ATOM 526 C C . PHE A 1 72 ? -0.760 6.169 -8.597 1.00 86.25 72 PHE A C 1
ATOM 528 O O . PHE A 1 72 ? -1.403 5.902 -9.609 1.00 86.25 72 PHE A O 1
ATOM 535 N N . HIS A 1 73 ? -0.210 7.360 -8.390 1.00 84.25 73 HIS A N 1
ATOM 536 C CA . HIS A 1 73 ? -0.254 8.439 -9.365 1.00 84.25 73 HIS A CA 1
ATOM 537 C C . HIS A 1 73 ? 1.170 8.865 -9.715 1.00 84.25 73 HIS A C 1
ATOM 539 O O . HIS A 1 73 ? 1.935 9.283 -8.845 1.00 84.25 73 HIS A O 1
ATOM 545 N N . ARG A 1 74 ? 1.527 8.781 -10.999 1.00 83.25 74 ARG A N 1
ATOM 546 C CA . ARG A 1 74 ? 2.808 9.279 -11.505 1.00 83.25 74 ARG A CA 1
ATOM 547 C C . ARG A 1 74 ? 2.666 10.759 -11.850 1.00 83.25 74 ARG A C 1
ATOM 549 O O . ARG A 1 74 ? 2.117 11.111 -12.886 1.00 83.25 74 ARG A O 1
ATOM 556 N N . SER A 1 75 ? 3.197 11.629 -11.000 1.00 75.69 75 SER A N 1
ATOM 557 C CA . SER A 1 75 ? 3.253 13.074 -11.242 1.00 75.69 75 SER A CA 1
ATOM 558 C C . SER A 1 75 ? 4.489 13.442 -12.070 1.00 75.69 75 SER A C 1
ATOM 560 O O . SER A 1 75 ? 5.452 13.994 -11.544 1.00 75.69 75 SER A O 1
ATOM 562 N N . ALA A 1 76 ? 4.495 13.095 -13.355 1.00 73.88 76 ALA A N 1
ATOM 563 C CA . ALA A 1 76 ? 5.486 13.603 -14.301 1.00 73.88 76 ALA A CA 1
ATOM 564 C C . ALA A 1 76 ? 4.803 13.920 -15.635 1.00 73.88 76 ALA A C 1
ATOM 566 O O . ALA A 1 76 ? 4.116 13.065 -16.189 1.00 73.88 76 ALA A O 1
ATOM 567 N N . ASN A 1 77 ? 5.006 15.138 -16.132 1.00 63.25 77 ASN A N 1
ATOM 568 C CA . ASN A 1 77 ? 4.622 15.607 -17.463 1.00 63.25 77 ASN A CA 1
ATOM 569 C C . ASN A 1 77 ? 5.756 15.306 -18.456 1.00 63.25 77 ASN A C 1
ATOM 571 O O . ASN A 1 77 ? 6.448 16.211 -18.911 1.00 63.25 77 ASN A O 1
ATOM 575 N N . TRP A 1 78 ? 6.019 14.029 -18.705 1.00 5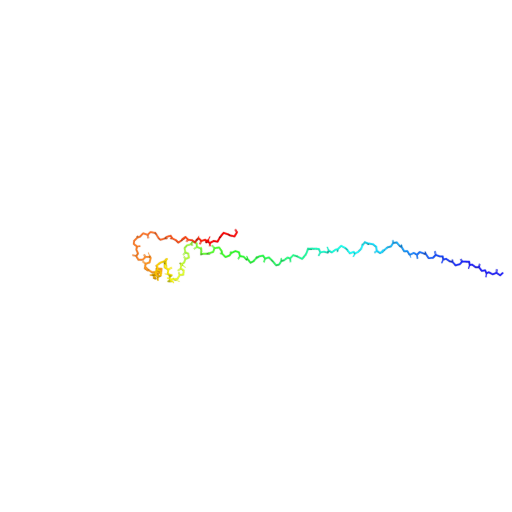7.44 78 TRP A N 1
ATOM 576 C CA . TRP A 1 78 ? 6.950 13.641 -19.764 1.00 57.44 78 TRP A CA 1
ATOM 577 C C . TRP A 1 78 ? 6.198 13.521 -21.087 1.00 57.44 78 TRP A C 1
ATOM 579 O O . TRP A 1 78 ? 5.037 13.052 -21.051 1.00 57.44 78 TRP A O 1
#

Secondary structure (DSSP, 8-state):
---PPP-----SS-SSSS--------PPPPPPP---PPTTPPPPP-EEE-TTS-EEEHHHHHTSSS------------

Sequence (78 aa):
MLKLKRLGLMSLMAIGVLMSPDTNAAGDPAPDEMTGLKVGEKIPDFTLKDQNGKEHSLEGLLAKKGTTVLVFHRSANW

Radius of gyration: 35.97 Å; chains: 1; bounding box: 71×36×98 Å